Protein AF-A0A2U1PRV7-F1 (afdb_monomer_lite)

Foldseek 3Di:
DDDPCPDVVVVVVVVVVVVVVVVVVVVVVVVVVVVVVVVVVVVCVVCVVVVVVLVPDPDDVVSVVVVVVVVVVVVVVVVVVVVVVVVVVD

Secondary structure (DSSP, 8-state):
-------HHHHHHHHHHHHHHHHHHHHHHHHHHHHHHHHHHHHHHHHHHHHHHHHHS---HHHHHHHHHHHHHHHHHHHHHHHHHHHHT-

Structure (mmCIF, N/CA/C/O backbone):
data_AF-A0A2U1PRV7-F1
#
_entry.id   AF-A0A2U1PRV7-F1
#
loop_
_atom_site.group_PDB
_atom_site.id
_atom_site.type_symbol
_atom_site.label_atom_id
_atom_site.label_alt_id
_atom_site.label_comp_id
_atom_site.label_asym_id
_atom_site.label_entity_id
_atom_site.label_seq_id
_atom_site.pdbx_PDB_ins_code
_atom_site.Cartn_x
_atom_site.Cartn_y
_atom_site.Cartn_z
_atom_site.occupancy
_atom_site.B_iso_or_equiv
_atom_site.auth_seq_id
_atom_site.auth_comp_id
_atom_site.auth_asym_id
_atom_site.auth_atom_id
_atom_site.pdbx_PDB_model_num
ATOM 1 N N . MET A 1 1 ? 25.370 14.387 -47.544 1.00 40.19 1 MET A N 1
ATOM 2 C CA . MET A 1 1 ? 25.156 12.927 -47.555 1.00 40.19 1 MET A CA 1
ATOM 3 C C . MET A 1 1 ? 25.245 12.465 -46.121 1.00 40.19 1 MET A C 1
ATOM 5 O O . MET A 1 1 ? 26.335 12.405 -45.566 1.00 40.19 1 MET A O 1
ATOM 9 N N . ASP A 1 2 ? 24.077 12.280 -45.519 1.00 46.72 2 ASP A N 1
ATOM 10 C CA . ASP A 1 2 ? 23.907 11.810 -44.155 1.00 46.72 2 ASP A CA 1
ATOM 11 C C . ASP A 1 2 ? 24.352 10.358 -44.030 1.00 46.72 2 ASP A C 1
ATOM 13 O O . ASP A 1 2 ? 23.846 9.477 -44.721 1.00 46.72 2 ASP A O 1
ATOM 17 N N . THR A 1 3 ? 25.231 10.094 -43.076 1.00 46.41 3 THR A N 1
ATOM 18 C CA . THR A 1 3 ? 25.224 8.815 -42.371 1.00 46.41 3 THR A CA 1
ATOM 19 C C . THR A 1 3 ? 25.144 9.151 -40.899 1.00 46.41 3 THR A C 1
ATOM 21 O O . THR A 1 3 ? 26.161 9.364 -40.239 1.00 46.41 3 THR A O 1
ATOM 24 N N . MET A 1 4 ? 23.904 9.264 -40.413 1.00 47.75 4 MET A N 1
ATOM 25 C CA . MET A 1 4 ? 23.585 9.225 -38.994 1.00 47.75 4 MET A CA 1
ATOM 26 C C . MET A 1 4 ? 24.279 8.002 -38.401 1.00 47.75 4 MET A C 1
ATOM 28 O O . MET A 1 4 ? 23.862 6.865 -38.614 1.00 47.75 4 MET A O 1
ATOM 32 N N . ALA A 1 5 ? 25.364 8.237 -37.673 1.00 47.22 5 ALA A N 1
ATOM 33 C CA . ALA A 1 5 ? 25.944 7.250 -36.791 1.00 47.22 5 ALA A CA 1
ATOM 34 C C . ALA A 1 5 ? 25.003 7.091 -35.590 1.00 47.22 5 ALA A C 1
ATOM 36 O O . ALA A 1 5 ? 25.310 7.530 -34.489 1.00 47.22 5 ALA A O 1
ATOM 37 N N . THR A 1 6 ? 23.845 6.464 -35.793 1.00 60.03 6 THR A N 1
ATOM 38 C CA . THR A 1 6 ? 23.068 5.840 -34.721 1.00 60.03 6 THR A CA 1
ATOM 39 C C . THR A 1 6 ? 23.879 4.639 -34.242 1.00 60.03 6 THR A C 1
ATOM 41 O O . THR A 1 6 ? 23.650 3.491 -34.621 1.00 60.03 6 THR A O 1
ATOM 44 N N . LYS A 1 7 ? 24.937 4.922 -33.472 1.00 62.19 7 LYS A N 1
ATOM 45 C CA . LYS A 1 7 ? 25.849 3.913 -32.947 1.00 62.19 7 LYS A CA 1
ATOM 46 C C . LYS A 1 7 ? 25.050 3.022 -31.991 1.00 62.19 7 LYS A C 1
ATOM 48 O O . LYS A 1 7 ? 24.422 3.538 -31.069 1.00 62.19 7 LYS A O 1
ATOM 53 N N . PRO A 1 8 ? 25.124 1.687 -32.119 1.00 61.53 8 PRO A N 1
ATOM 54 C CA . PRO A 1 8 ? 24.500 0.752 -31.178 1.00 61.53 8 PRO A CA 1
ATOM 55 C C . PRO A 1 8 ? 24.830 1.047 -29.703 1.00 61.53 8 PRO A C 1
ATOM 57 O O . PRO A 1 8 ? 24.044 0.734 -28.812 1.00 61.53 8 PRO A O 1
ATOM 60 N N . ASN A 1 9 ? 25.974 1.684 -29.438 1.00 74.00 9 ASN A N 1
ATOM 61 C CA . ASN A 1 9 ? 26.371 2.128 -28.103 1.00 74.00 9 ASN A CA 1
ATOM 62 C C . ASN A 1 9 ? 25.468 3.221 -27.513 1.00 74.00 9 ASN A C 1
ATOM 64 O O . ASN A 1 9 ? 25.210 3.173 -26.314 1.00 74.00 9 ASN A O 1
ATOM 68 N N . ASP A 1 10 ? 24.941 4.142 -28.318 1.00 80.75 10 ASP A N 1
ATOM 69 C CA . ASP A 1 10 ? 24.091 5.235 -27.826 1.00 80.75 10 ASP A CA 1
ATOM 70 C C . ASP A 1 10 ? 22.707 4.708 -27.431 1.00 80.75 10 ASP A C 1
ATOM 72 O O . ASP A 1 10 ? 22.145 5.084 -26.399 1.00 80.75 10 ASP A O 1
ATOM 76 N N . VAL A 1 11 ? 22.194 3.735 -28.192 1.00 85.12 11 VAL A N 1
ATOM 77 C CA . VAL A 1 11 ? 20.965 3.003 -27.853 1.00 85.12 11 VAL A CA 1
ATOM 78 C C . VAL A 1 11 ? 21.158 2.192 -26.569 1.00 85.12 11 VAL A C 1
ATOM 80 O O . VAL A 1 11 ? 20.323 2.261 -25.668 1.00 85.12 11 VAL A O 1
ATOM 83 N N . ARG A 1 12 ? 22.281 1.470 -26.434 1.00 88.38 12 ARG A N 1
ATOM 84 C CA . ARG A 1 12 ? 22.599 0.705 -25.212 1.00 88.38 12 ARG A CA 1
ATOM 85 C C . ARG A 1 12 ? 22.727 1.606 -23.986 1.00 88.38 12 ARG A C 1
ATOM 87 O O . ARG A 1 12 ? 22.196 1.260 -22.934 1.00 88.38 12 ARG A O 1
ATOM 94 N N . LEU A 1 13 ? 23.386 2.757 -24.120 1.00 90.62 13 LEU A N 1
ATOM 95 C CA . LEU A 1 13 ? 23.524 3.734 -23.041 1.00 90.62 13 LEU A CA 1
ATOM 96 C C . LEU A 1 13 ? 22.159 4.295 -22.629 1.00 90.62 13 LEU A C 1
ATOM 98 O O . LEU A 1 13 ? 21.849 4.345 -21.442 1.00 90.62 13 LEU A O 1
ATOM 102 N N . THR A 1 14 ? 21.313 4.625 -23.605 1.00 92.75 14 THR A N 1
ATOM 103 C CA . THR A 1 14 ? 19.954 5.126 -23.358 1.00 92.75 14 THR A CA 1
ATOM 104 C C . THR A 1 14 ? 19.102 4.100 -22.608 1.00 92.75 14 THR A C 1
ATOM 106 O O . THR A 1 14 ? 18.419 4.447 -21.645 1.00 92.75 14 THR A O 1
ATOM 109 N N . ILE A 1 15 ? 19.166 2.823 -23.002 1.00 93.31 15 ILE A N 1
ATOM 110 C CA . ILE A 1 15 ? 18.453 1.736 -22.315 1.00 93.31 15 ILE A CA 1
ATOM 111 C C . ILE A 1 15 ? 18.962 1.584 -20.877 1.00 93.31 15 ILE A C 1
ATOM 113 O O . ILE A 1 15 ? 18.157 1.519 -19.951 1.00 93.31 15 ILE A O 1
ATOM 117 N N . LEU A 1 16 ? 20.283 1.579 -20.671 1.00 94.31 16 LEU A N 1
ATOM 118 C CA . LEU A 1 16 ? 20.875 1.478 -19.334 1.00 94.31 16 LEU A CA 1
ATOM 119 C C . LEU A 1 16 ? 20.468 2.646 -18.427 1.00 94.31 16 LEU A C 1
ATOM 121 O O . LEU A 1 16 ? 20.171 2.428 -17.253 1.00 94.31 16 LEU A O 1
ATOM 125 N N . MET A 1 17 ? 20.414 3.870 -18.958 1.00 94.94 17 MET A N 1
ATOM 126 C CA . MET A 1 17 ? 19.963 5.038 -18.199 1.00 94.94 17 MET A CA 1
ATOM 127 C C . MET A 1 17 ? 18.493 4.918 -17.788 1.00 94.94 17 MET A C 1
ATOM 129 O O . MET A 1 17 ? 18.184 5.121 -16.616 1.00 94.94 17 MET A O 1
ATOM 133 N N . ARG A 1 18 ? 17.606 4.509 -18.705 1.00 94.31 18 ARG A N 1
ATOM 134 C CA . ARG A 1 18 ? 16.178 4.307 -18.401 1.00 94.31 18 ARG A CA 1
ATOM 135 C C . ARG A 1 18 ? 15.956 3.220 -17.354 1.00 94.31 18 ARG A C 1
ATOM 137 O O . ARG A 1 18 ? 15.206 3.433 -16.408 1.00 94.31 18 ARG A O 1
ATOM 144 N N . LEU A 1 19 ? 16.653 2.088 -17.475 1.00 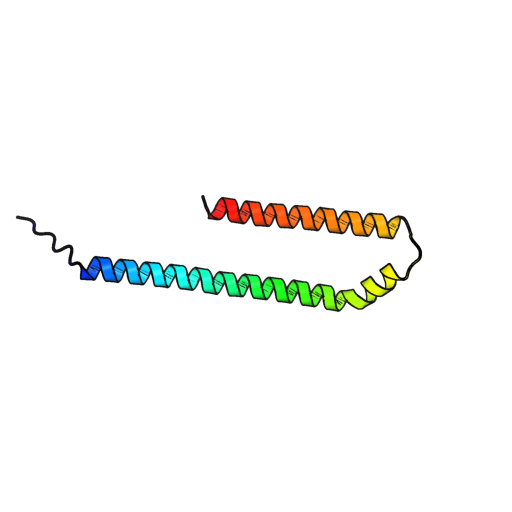96.44 19 LEU A N 1
ATOM 145 C CA . LEU A 1 19 ? 16.584 1.011 -16.482 1.00 96.44 19 LEU A CA 1
ATOM 146 C C . LEU A 1 19 ? 17.065 1.480 -15.104 1.00 96.44 19 LEU A C 1
ATOM 148 O O . LEU A 1 19 ? 16.475 1.125 -14.085 1.00 96.44 19 LEU A O 1
ATOM 152 N N . ARG A 1 20 ? 18.119 2.302 -15.060 1.00 96.12 20 ARG A N 1
ATOM 153 C CA . ARG A 1 20 ? 18.628 2.875 -13.809 1.00 96.12 20 ARG A CA 1
ATOM 154 C C . ARG A 1 20 ? 17.630 3.838 -13.169 1.00 96.12 20 ARG A C 1
ATOM 156 O O . ARG A 1 20 ? 17.509 3.846 -11.945 1.00 96.12 20 ARG A O 1
ATOM 163 N N . GLU A 1 21 ? 16.955 4.657 -13.962 1.00 95.12 21 GLU A N 1
ATOM 164 C CA . GLU A 1 21 ? 15.937 5.588 -13.474 1.00 95.12 21 GLU A CA 1
ATOM 165 C C . GLU A 1 21 ? 14.710 4.838 -12.945 1.00 95.12 21 GLU A C 1
ATOM 167 O O . GLU A 1 21 ? 14.280 5.073 -11.816 1.00 95.12 21 GLU A O 1
ATOM 172 N N . GLU A 1 22 ? 14.220 3.847 -13.693 1.00 94.69 22 GLU A N 1
ATOM 173 C CA . GLU A 1 22 ? 13.108 2.997 -13.264 1.00 94.69 22 GLU A CA 1
ATOM 174 C C . GLU A 1 22 ? 13.433 2.250 -11.960 1.00 94.69 22 GLU A C 1
ATOM 176 O O . GLU A 1 22 ? 12.597 2.173 -11.054 1.00 94.69 22 GLU A O 1
ATOM 181 N N . LEU A 1 23 ? 14.666 1.748 -11.826 1.00 96.12 23 LEU A N 1
ATOM 182 C CA . LEU A 1 23 ? 15.134 1.111 -10.598 1.00 96.12 23 LEU A CA 1
ATOM 183 C C . LEU A 1 23 ? 15.128 2.084 -9.410 1.00 96.12 23 LEU A C 1
ATOM 185 O O . LEU A 1 23 ? 14.648 1.716 -8.340 1.00 96.12 23 LEU A O 1
ATOM 189 N N . HIS A 1 24 ? 15.596 3.325 -9.586 1.00 96.31 24 HIS A N 1
ATOM 190 C CA . HIS A 1 24 ? 15.543 4.334 -8.518 1.00 96.31 24 HIS A CA 1
ATOM 191 C C . HIS A 1 24 ? 14.110 4.648 -8.094 1.00 96.31 24 HIS A C 1
ATOM 193 O O . HIS A 1 24 ? 13.826 4.703 -6.899 1.00 96.31 24 HIS A O 1
ATOM 199 N N . VAL A 1 25 ? 13.195 4.807 -9.055 1.00 95.25 25 VAL A N 1
ATOM 200 C CA . VAL A 1 25 ? 11.775 5.053 -8.763 1.00 95.25 25 VAL A CA 1
ATOM 201 C C . VAL A 1 25 ? 11.174 3.893 -7.967 1.00 95.25 25 VAL A C 1
ATOM 203 O O . VAL A 1 25 ? 10.431 4.121 -7.010 1.00 95.25 25 VAL A O 1
ATOM 206 N N . LYS A 1 26 ? 11.510 2.649 -8.324 1.00 92.88 26 LYS A N 1
ATOM 207 C CA . LYS A 1 26 ? 11.049 1.453 -7.605 1.00 92.88 26 LYS A CA 1
ATOM 208 C C . LYS A 1 26 ? 11.608 1.374 -6.183 1.00 92.88 26 LYS A C 1
ATOM 210 O O . LYS A 1 26 ? 10.848 1.062 -5.271 1.00 92.88 26 LYS A O 1
ATOM 215 N N . ILE A 1 27 ? 12.889 1.694 -5.983 1.00 95.19 27 ILE A N 1
ATOM 216 C CA . ILE A 1 27 ? 13.514 1.732 -4.650 1.00 95.19 27 ILE A CA 1
ATOM 217 C C . ILE A 1 27 ? 12.837 2.788 -3.773 1.00 95.19 27 ILE A C 1
ATOM 219 O O . ILE A 1 27 ? 12.360 2.460 -2.689 1.00 95.19 27 ILE A O 1
ATOM 223 N N . ALA A 1 28 ? 12.701 4.020 -4.270 1.00 94.75 28 ALA A N 1
ATOM 224 C CA . ALA A 1 28 ? 12.057 5.102 -3.527 1.00 94.75 28 ALA A CA 1
ATOM 225 C C . ALA A 1 28 ? 10.606 4.755 -3.149 1.00 94.75 28 ALA A C 1
ATOM 227 O O . ALA A 1 28 ? 10.151 5.035 -2.040 1.00 94.75 28 ALA A O 1
ATOM 228 N N . PHE A 1 29 ? 9.874 4.098 -4.051 1.00 92.06 29 PHE A N 1
ATOM 229 C CA . PHE A 1 29 ? 8.520 3.632 -3.764 1.00 92.06 29 PHE A CA 1
ATOM 230 C C . PHE A 1 29 ? 8.489 2.535 -2.688 1.00 92.06 29 PHE A C 1
ATOM 232 O O . PHE A 1 29 ? 7.650 2.583 -1.789 1.00 92.06 29 PHE A O 1
ATOM 239 N N . ALA A 1 30 ? 9.413 1.572 -2.736 1.00 92.94 30 ALA A N 1
ATOM 240 C CA . ALA A 1 30 ? 9.516 0.527 -1.719 1.00 92.94 30 ALA A CA 1
ATOM 241 C C . ALA A 1 30 ? 9.823 1.109 -0.327 1.00 92.94 30 ALA A C 1
ATOM 243 O O . ALA A 1 30 ? 9.211 0.698 0.658 1.00 92.94 30 ALA A O 1
ATOM 244 N N . GLU A 1 31 ? 10.700 2.112 -0.242 1.00 95.25 31 GLU A N 1
ATOM 245 C CA . GLU A 1 31 ? 10.995 2.828 1.006 1.00 95.25 31 GLU A CA 1
ATOM 246 C C . GLU A 1 31 ? 9.767 3.568 1.554 1.00 95.25 31 GLU A C 1
ATOM 248 O O . GLU A 1 31 ? 9.496 3.536 2.757 1.00 95.25 31 GLU A O 1
ATOM 253 N N . GLN A 1 32 ? 8.983 4.208 0.681 1.00 91.25 32 GLN A N 1
ATOM 254 C CA . GLN A 1 32 ? 7.730 4.859 1.075 1.00 91.25 32 GLN A CA 1
ATOM 255 C C . GLN A 1 32 ? 6.716 3.852 1.625 1.00 91.25 32 GLN A C 1
ATOM 257 O O . GLN A 1 32 ? 6.124 4.102 2.679 1.00 91.25 32 GLN A O 1
ATOM 262 N N . LEU A 1 33 ? 6.549 2.709 0.954 1.00 93.25 33 LEU A N 1
ATOM 263 C CA . LEU A 1 33 ? 5.649 1.648 1.397 1.00 93.25 33 LEU A CA 1
ATOM 264 C C . LEU A 1 33 ? 6.098 1.063 2.742 1.00 93.25 33 LEU A C 1
ATOM 266 O O . LEU A 1 33 ? 5.280 0.902 3.645 1.00 93.25 33 LEU A O 1
ATOM 270 N N . LEU A 1 34 ? 7.398 0.819 2.917 1.00 93.69 34 LEU A N 1
ATOM 271 C CA . LEU A 1 34 ? 7.954 0.334 4.179 1.00 93.69 34 LEU A CA 1
ATOM 272 C C . LEU A 1 34 ? 7.703 1.326 5.324 1.00 93.69 34 LEU A C 1
ATOM 274 O O . LEU A 1 34 ? 7.262 0.936 6.403 1.00 93.69 34 LEU A O 1
ATOM 278 N N . ASN A 1 35 ? 7.907 2.622 5.080 1.00 92.81 35 ASN A N 1
ATOM 279 C CA . ASN A 1 35 ? 7.614 3.672 6.058 1.00 92.81 35 ASN A CA 1
ATOM 280 C C . ASN A 1 35 ? 6.124 3.772 6.401 1.00 92.81 35 ASN A C 1
ATOM 282 O O . ASN A 1 35 ? 5.766 4.130 7.527 1.00 92.81 35 ASN A O 1
ATOM 286 N N . LEU A 1 36 ? 5.245 3.498 5.439 1.00 90.44 36 LEU A N 1
ATOM 287 C CA . LEU A 1 36 ? 3.808 3.450 5.672 1.00 90.44 36 LEU A CA 1
ATOM 288 C C . LEU A 1 36 ? 3.442 2.244 6.547 1.00 90.44 36 LEU A C 1
ATOM 290 O O . LEU A 1 36 ? 2.760 2.415 7.557 1.00 90.44 36 LEU A O 1
ATOM 294 N N . ILE A 1 37 ? 3.974 1.061 6.227 1.00 91.19 37 ILE A N 1
ATOM 295 C CA . ILE A 1 37 ? 3.794 -0.161 7.021 1.00 91.19 37 ILE A CA 1
ATOM 296 C C . ILE A 1 37 ? 4.290 0.056 8.451 1.00 91.19 37 ILE A C 1
ATOM 298 O O . ILE A 1 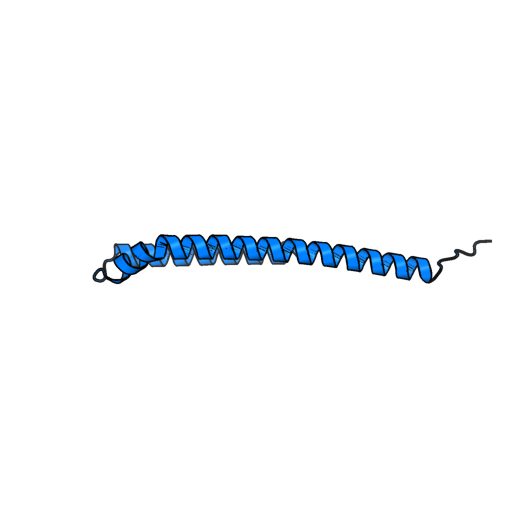37 ? 3.549 -0.211 9.392 1.00 91.19 37 ILE A O 1
ATOM 302 N N . HIS A 1 38 ? 5.490 0.610 8.646 1.00 91.69 38 HIS A N 1
ATOM 303 C CA . HIS A 1 38 ? 6.003 0.913 9.985 1.00 91.69 38 HIS A CA 1
ATOM 304 C C . HIS A 1 38 ? 5.076 1.844 10.771 1.00 91.69 38 HIS A C 1
ATOM 306 O O . HIS A 1 38 ? 4.813 1.591 11.948 1.00 91.69 38 HIS A O 1
ATOM 312 N N . ARG A 1 39 ? 4.536 2.891 10.134 1.00 89.19 39 ARG A N 1
ATOM 313 C CA . ARG A 1 39 ? 3.580 3.802 10.781 1.00 89.19 39 ARG A CA 1
ATOM 314 C C . ARG A 1 39 ? 2.290 3.093 11.185 1.00 89.19 39 ARG A C 1
ATOM 316 O O . ARG A 1 39 ? 1.819 3.310 12.302 1.00 89.19 39 ARG A O 1
ATOM 323 N N . PHE A 1 40 ? 1.739 2.242 10.322 1.00 84.12 40 PHE A N 1
ATOM 324 C CA . PHE A 1 40 ? 0.557 1.449 10.655 1.00 84.12 40 PHE A CA 1
ATOM 325 C C . PHE A 1 40 ? 0.838 0.466 11.789 1.00 84.12 40 PHE A C 1
ATOM 327 O O . PHE A 1 40 ? 0.115 0.470 12.783 1.00 84.12 40 PHE A O 1
ATOM 334 N N . THR A 1 41 ? 1.923 -0.302 11.704 1.00 86.56 41 THR A N 1
ATOM 335 C CA . THR A 1 41 ? 2.318 -1.261 12.742 1.00 86.56 41 THR A CA 1
ATOM 336 C C . THR A 1 41 ? 2.540 -0.577 14.086 1.00 86.56 41 THR A C 1
ATOM 338 O O . THR A 1 41 ? 2.083 -1.084 15.110 1.00 86.56 41 THR A O 1
ATOM 341 N N . HIS A 1 42 ? 3.185 0.593 14.100 1.00 87.56 42 HIS A N 1
ATOM 342 C CA . HIS A 1 42 ? 3.365 1.379 15.318 1.00 87.56 42 HIS A CA 1
ATOM 343 C C . HIS A 1 42 ? 2.020 1.811 15.909 1.00 87.56 42 HIS A C 1
ATOM 345 O O . HIS A 1 42 ? 1.791 1.595 17.094 1.00 87.56 42 HIS A O 1
ATOM 351 N N . ARG A 1 43 ? 1.110 2.374 15.098 1.00 81.25 43 ARG A N 1
ATOM 352 C CA . ARG A 1 43 ? -0.227 2.793 15.559 1.00 81.25 43 ARG A CA 1
ATOM 353 C C . ARG A 1 43 ? -1.040 1.625 16.113 1.00 81.25 43 ARG A C 1
ATOM 355 O O . ARG A 1 43 ? -1.609 1.734 17.193 1.00 81.25 43 ARG A O 1
ATOM 362 N N . VAL A 1 44 ? -1.053 0.496 15.410 1.00 79.44 44 VAL A N 1
ATOM 363 C CA . VAL A 1 44 ? -1.745 -0.718 15.868 1.00 79.44 44 VAL A CA 1
ATOM 364 C C . VAL A 1 44 ? -1.137 -1.220 17.176 1.00 79.44 44 VAL A C 1
ATOM 366 O O . VAL A 1 44 ? -1.867 -1.550 18.104 1.00 79.44 44 VAL A O 1
ATOM 369 N N . SER A 1 45 ? 0.193 -1.224 17.287 1.00 81.94 45 SER A N 1
ATOM 370 C CA . SER A 1 45 ? 0.884 -1.647 18.508 1.00 81.94 45 SER A CA 1
ATOM 371 C C . SER A 1 45 ? 0.603 -0.713 19.684 1.00 81.94 45 SER A C 1
ATOM 373 O O . SER A 1 45 ? 0.379 -1.199 20.789 1.00 81.94 45 SER A O 1
ATOM 375 N N . SER A 1 46 ? 0.562 0.605 19.457 1.00 84.38 46 SER A N 1
ATOM 376 C CA . SER A 1 46 ? 0.218 1.578 20.499 1.00 84.38 46 SER A CA 1
ATOM 377 C C . SER A 1 46 ? -1.237 1.466 20.943 1.00 84.38 46 SER A C 1
ATOM 379 O O . SER A 1 46 ? -1.500 1.627 22.124 1.00 84.38 46 SER A O 1
ATOM 381 N N . CYS A 1 47 ? -2.154 1.137 20.026 1.00 81.56 47 CYS A N 1
ATOM 382 C CA . CYS A 1 47 ? -3.579 0.970 20.324 1.00 81.56 47 CYS A CA 1
ATOM 383 C C . CYS A 1 47 ? -3.941 -0.439 20.819 1.00 81.56 47 CYS A C 1
ATOM 385 O O . CYS A 1 47 ? -5.087 -0.704 21.181 1.00 81.56 47 CYS A O 1
ATOM 387 N N . ARG A 1 48 ? -2.992 -1.383 20.810 1.00 80.38 48 ARG A N 1
ATOM 388 C CA . ARG A 1 48 ? -3.222 -2.783 21.191 1.00 80.38 48 ARG A CA 1
ATOM 389 C C . ARG A 1 48 ? -3.832 -2.929 22.595 1.00 80.38 48 ARG A C 1
ATOM 391 O O . ARG A 1 48 ? -4.743 -3.746 22.727 1.00 80.38 48 ARG A O 1
ATOM 398 N N . PRO A 1 49 ? -3.400 -2.190 23.635 1.00 79.25 49 PRO A N 1
ATOM 399 C CA . PRO A 1 49 ? -4.018 -2.280 24.955 1.00 79.25 49 PRO A CA 1
ATOM 400 C C . PRO A 1 49 ? -5.478 -1.815 24.954 1.00 79.25 49 PRO A C 1
ATOM 402 O O . PRO A 1 49 ? -6.311 -2.466 25.585 1.00 79.25 49 PRO A O 1
ATOM 405 N N . GLU A 1 50 ? -5.812 -0.728 24.246 1.00 80.19 50 GLU A N 1
ATOM 406 C CA . GLU A 1 50 ? -7.204 -0.288 24.118 1.00 80.19 50 GLU A CA 1
ATOM 407 C C . GLU A 1 50 ? -8.044 -1.277 23.309 1.00 80.19 50 GLU A C 1
ATOM 409 O O . GLU A 1 50 ? -9.158 -1.581 23.719 1.00 80.19 50 GLU A O 1
ATOM 414 N N . ILE A 1 51 ? -7.509 -1.841 22.221 1.00 75.69 51 ILE A N 1
ATOM 415 C CA . ILE A 1 51 ? -8.199 -2.863 21.417 1.00 75.69 51 ILE A CA 1
ATOM 416 C C . ILE A 1 51 ? -8.524 -4.096 22.271 1.00 75.69 51 ILE A C 1
ATOM 418 O O . ILE A 1 51 ? -9.645 -4.594 22.226 1.00 75.69 51 ILE A O 1
ATOM 422 N N . ILE A 1 52 ? -7.575 -4.563 23.0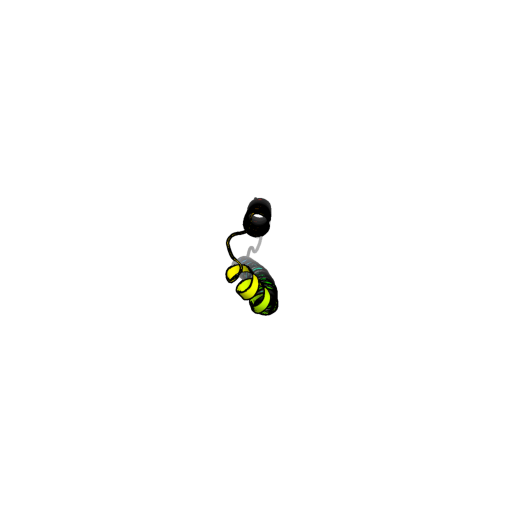91 1.00 78.50 52 ILE A N 1
ATOM 423 C CA . ILE A 1 52 ? -7.797 -5.690 24.011 1.00 78.50 52 ILE A CA 1
ATOM 424 C C . ILE A 1 52 ? -8.870 -5.338 25.048 1.00 78.50 52 ILE A C 1
ATOM 426 O O . ILE A 1 52 ? -9.743 -6.158 25.318 1.00 78.50 52 ILE A O 1
ATOM 430 N N . LYS A 1 53 ? -8.843 -4.119 25.605 1.00 79.81 53 LYS A N 1
ATOM 431 C CA . LYS A 1 53 ? -9.885 -3.656 26.534 1.00 79.81 53 LYS A CA 1
ATOM 432 C C . LYS A 1 53 ? -11.258 -3.632 25.868 1.00 79.81 53 LYS A C 1
ATOM 434 O O . LYS A 1 53 ? -12.203 -4.145 26.455 1.00 79.81 53 LYS A O 1
ATOM 439 N N . VAL A 1 54 ? -11.362 -3.095 24.654 1.00 74.50 54 VAL A N 1
ATOM 440 C CA . VAL A 1 54 ? -12.616 -3.052 23.890 1.00 74.50 54 VAL A CA 1
ATOM 441 C C . VAL A 1 54 ? -13.131 -4.461 23.601 1.00 74.50 54 VAL A C 1
ATOM 443 O O . VAL A 1 54 ? -14.295 -4.727 23.858 1.00 74.50 54 VAL A O 1
ATOM 446 N N . GLY A 1 55 ? -12.270 -5.386 23.166 1.00 71.12 55 GLY A N 1
ATOM 447 C CA . GLY A 1 55 ? -12.659 -6.782 22.927 1.00 71.12 55 GLY A CA 1
ATOM 448 C C . GLY A 1 55 ? -13.007 -7.579 24.191 1.00 71.12 55 GLY A C 1
ATOM 449 O O . GLY A 1 55 ? -13.588 -8.652 24.089 1.00 71.12 55 GLY A O 1
ATOM 450 N N . SER A 1 56 ? -12.645 -7.080 25.379 1.00 78.38 56 SER A N 1
ATOM 451 C CA . SER A 1 56 ? -13.026 -7.678 26.667 1.00 78.38 56 SER A CA 1
ATOM 452 C C . SER A 1 56 ? -14.339 -7.135 27.238 1.00 78.38 56 SER A C 1
ATOM 454 O O . SER A 1 56 ? -14.838 -7.670 28.229 1.00 78.38 56 SER A O 1
ATOM 456 N N . LEU A 1 57 ? -14.886 -6.063 26.652 1.00 78.56 57 LEU A N 1
ATOM 457 C CA . LEU A 1 57 ? -16.192 -5.541 27.037 1.00 78.56 57 LEU A CA 1
ATOM 458 C C . LEU A 1 57 ? -17.296 -6.456 26.480 1.00 78.56 57 LEU A C 1
ATOM 460 O O . LEU A 1 57 ? -17.145 -6.979 25.378 1.00 78.56 57 LEU A O 1
ATOM 464 N N . PRO A 1 58 ? -18.405 -6.649 27.214 1.00 78.31 58 PRO A N 1
ATOM 465 C CA . PRO A 1 58 ? -19.575 -7.331 26.673 1.00 78.31 58 PRO A CA 1
ATOM 466 C C . PRO A 1 58 ? -20.115 -6.575 25.454 1.00 78.31 58 PRO A C 1
ATOM 468 O O . PRO A 1 58 ? -20.025 -5.343 25.412 1.00 78.31 58 PRO A O 1
ATOM 471 N N . ASP A 1 59 ? -20.680 -7.316 24.496 1.00 76.00 59 ASP A N 1
ATOM 472 C CA . ASP A 1 59 ? -21.191 -6.779 23.232 1.00 76.00 59 ASP A CA 1
ATOM 473 C C . ASP A 1 59 ? -22.053 -5.536 23.479 1.00 76.00 59 ASP A C 1
ATOM 475 O O . ASP A 1 59 ? -23.101 -5.581 24.131 1.00 76.00 59 ASP A O 1
ATOM 479 N N . HIS A 1 60 ? -21.565 -4.396 22.990 1.00 75.56 60 HIS A N 1
ATOM 480 C CA . HIS A 1 60 ? -22.221 -3.108 23.136 1.00 75.56 60 HIS A CA 1
ATOM 481 C C . HIS A 1 60 ? -22.410 -2.493 21.746 1.00 75.56 60 HIS A C 1
ATOM 483 O O . HIS A 1 60 ? -21.433 -2.393 21.003 1.00 75.56 60 HIS A O 1
ATOM 489 N N . PRO A 1 61 ? -23.599 -1.962 21.404 1.00 78.12 61 PRO A N 1
ATOM 490 C CA . PRO A 1 61 ? -23.879 -1.408 20.072 1.00 78.12 61 PRO A CA 1
ATOM 491 C C . PRO A 1 61 ? -22.894 -0.321 19.605 1.00 78.12 61 PRO A C 1
ATOM 493 O O . PRO A 1 61 ? -22.684 -0.115 18.413 1.00 78.12 61 PRO A O 1
ATOM 496 N N . ILE A 1 62 ? -22.276 0.393 20.551 1.00 79.19 62 ILE A N 1
ATOM 497 C CA . ILE A 1 62 ? -21.234 1.400 20.274 1.00 79.19 62 ILE A CA 1
ATOM 498 C C . ILE A 1 62 ? -19.941 0.753 19.752 1.00 79.19 62 ILE A C 1
ATOM 500 O O . ILE A 1 62 ? -19.291 1.330 18.884 1.00 79.19 62 ILE A O 1
ATOM 504 N N . ILE A 1 63 ? -19.573 -0.428 20.256 1.00 75.94 63 ILE A N 1
ATOM 505 C CA . ILE A 1 63 ? -18.389 -1.172 19.807 1.00 75.94 63 ILE A CA 1
ATOM 506 C C . ILE A 1 63 ? -18.613 -1.665 18.375 1.00 75.94 63 ILE A C 1
ATOM 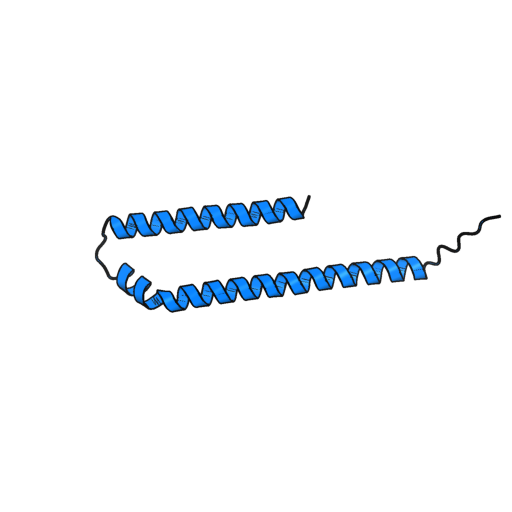508 O O . ILE A 1 63 ? -17.759 -1.428 17.521 1.00 75.94 63 ILE A O 1
ATOM 512 N N . ASP A 1 64 ? -19.790 -2.227 18.084 1.00 76.25 64 ASP A N 1
ATOM 513 C CA . ASP A 1 64 ? -20.163 -2.674 16.735 1.00 76.25 64 ASP A CA 1
ATOM 514 C C . ASP A 1 64 ? -20.179 -1.518 15.731 1.00 76.25 64 ASP A C 1
ATOM 516 O O . ASP A 1 64 ? -19.610 -1.611 14.644 1.00 76.25 64 ASP A O 1
ATOM 520 N N . CYS A 1 65 ? -20.778 -0.388 16.114 1.00 79.19 65 CYS A N 1
ATOM 521 C CA . CYS A 1 65 ? -20.809 0.814 15.286 1.00 79.19 65 CYS A CA 1
ATOM 522 C C . CYS A 1 65 ? -19.394 1.364 15.027 1.00 79.19 65 CYS A C 1
ATOM 524 O O . CYS A 1 65 ? -19.059 1.745 13.900 1.00 79.19 65 CYS A O 1
ATOM 526 N N . GLY A 1 66 ? -18.535 1.360 16.051 1.00 78.50 66 GLY A N 1
ATOM 527 C CA . GLY A 1 66 ? -17.131 1.746 15.931 1.00 78.50 66 GLY A CA 1
ATOM 528 C C . GLY A 1 66 ? -16.362 0.841 14.968 1.00 78.50 66 GLY A C 1
ATOM 529 O O . GLY A 1 66 ? -15.692 1.341 14.063 1.00 78.50 66 GLY A O 1
ATOM 530 N N . LEU A 1 67 ? -16.510 -0.479 15.105 1.00 78.69 67 LEU A N 1
ATOM 531 C CA . LEU A 1 67 ? -15.869 -1.463 14.231 1.00 78.69 67 LEU A CA 1
ATOM 532 C C . LEU A 1 67 ? -16.321 -1.290 12.775 1.00 78.69 67 LEU A C 1
ATOM 534 O O . LEU A 1 67 ? -15.491 -1.188 11.871 1.00 78.69 67 LEU A O 1
ATOM 538 N N . GLN A 1 68 ? -17.630 -1.158 12.555 1.00 80.12 68 GLN A N 1
ATOM 539 C CA . GLN A 1 68 ? -18.210 -0.973 11.227 1.00 80.12 68 GLN A CA 1
ATOM 540 C C . GLN A 1 68 ? -17.731 0.332 10.570 1.00 80.12 68 GLN A C 1
ATOM 542 O O . GLN A 1 68 ? -17.447 0.365 9.370 1.00 80.12 68 GLN A O 1
ATOM 547 N N . THR A 1 69 ? -17.576 1.402 11.355 1.00 79.19 69 THR A N 1
ATOM 548 C CA . THR A 1 69 ? -17.032 2.682 10.878 1.00 79.19 69 THR A CA 1
ATOM 549 C C . THR A 1 69 ? -15.574 2.539 10.436 1.00 79.19 69 THR A C 1
ATOM 551 O O . THR A 1 69 ? -15.218 2.980 9.341 1.00 79.19 69 THR A O 1
ATOM 554 N N . VAL A 1 70 ? -14.737 1.870 11.235 1.00 79.94 70 VAL A N 1
ATOM 555 C CA . VAL A 1 70 ? -13.323 1.621 10.901 1.00 79.94 70 VAL A CA 1
ATOM 556 C C . VAL A 1 70 ? -13.186 0.771 9.634 1.00 79.94 70 VAL A C 1
ATOM 558 O O . VAL A 1 70 ? -12.360 1.076 8.768 1.00 79.94 70 VAL A O 1
ATOM 561 N N . GLU A 1 71 ? -14.014 -0.262 9.475 1.00 79.94 71 GLU A N 1
ATOM 562 C CA . GLU A 1 71 ? -14.037 -1.083 8.261 1.00 79.94 71 GLU A CA 1
ATOM 563 C C . GLU A 1 71 ? -14.449 -0.292 7.013 1.00 79.94 71 GLU A C 1
ATOM 565 O O . GLU A 1 71 ? -13.899 -0.509 5.927 1.00 79.94 71 GLU A O 1
ATOM 570 N N . MET A 1 72 ? -15.427 0.611 7.139 1.00 81.88 72 MET A N 1
ATOM 571 C CA . MET A 1 72 ? -15.859 1.468 6.033 1.00 81.88 72 MET A CA 1
ATOM 572 C C . MET A 1 72 ? -14.756 2.443 5.615 1.00 81.88 72 MET A C 1
ATOM 574 O O . MET A 1 72 ? -14.478 2.558 4.419 1.00 81.88 72 MET A O 1
ATOM 578 N N . MET A 1 73 ? -14.087 3.087 6.577 1.00 84.56 73 MET A N 1
ATOM 579 C CA . MET A 1 73 ? -12.965 3.992 6.298 1.00 84.56 73 MET A CA 1
ATOM 580 C C . MET A 1 73 ? -11.799 3.252 5.636 1.00 84.56 73 MET A C 1
ATOM 582 O O . MET A 1 73 ? -11.306 3.688 4.602 1.00 84.56 73 MET A O 1
ATOM 586 N N . THR A 1 74 ? -11.434 2.075 6.152 1.00 82.06 74 THR A N 1
ATOM 587 C CA . THR A 1 74 ? -10.349 1.259 5.584 1.00 82.06 74 THR A CA 1
ATOM 588 C C . THR A 1 74 ? -10.659 0.838 4.143 1.00 82.06 74 THR A C 1
ATOM 590 O O . THR A 1 74 ? -9.793 0.891 3.272 1.00 82.06 74 THR A O 1
ATOM 593 N N 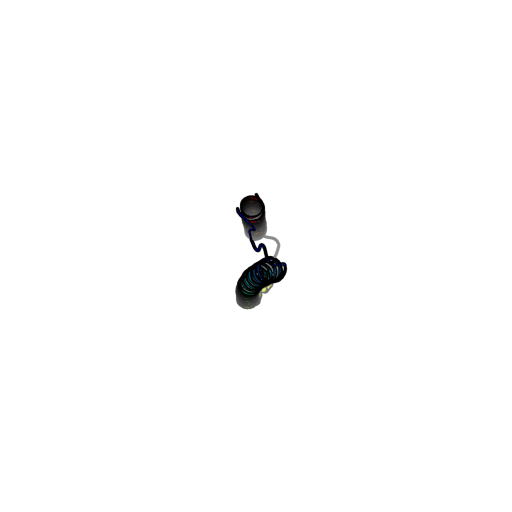. ARG A 1 75 ? -11.912 0.459 3.845 1.00 82.25 75 ARG A N 1
ATOM 594 C CA . ARG A 1 75 ? -12.349 0.167 2.468 1.00 82.25 75 ARG A CA 1
ATOM 595 C C . ARG A 1 75 ? -12.275 1.385 1.552 1.00 82.25 75 ARG A C 1
ATOM 597 O O . ARG A 1 75 ? -11.893 1.235 0.391 1.00 82.25 75 ARG A O 1
ATOM 604 N N . ALA A 1 76 ? -12.647 2.562 2.048 1.00 83.88 76 ALA A N 1
ATOM 605 C CA . ALA A 1 76 ? -12.551 3.800 1.285 1.00 83.88 76 ALA A CA 1
ATOM 606 C C . ALA A 1 76 ? -11.088 4.142 0.959 1.00 83.88 76 ALA A C 1
ATOM 608 O O . ALA A 1 76 ? -10.781 4.404 -0.205 1.00 83.88 76 ALA A O 1
ATOM 609 N N . ASP A 1 77 ? -10.193 4.040 1.942 1.00 80.88 77 ASP A N 1
ATOM 610 C CA . ASP A 1 77 ? -8.758 4.286 1.772 1.00 80.88 77 ASP A CA 1
ATOM 611 C C . ASP A 1 77 ? -8.139 3.315 0.757 1.00 80.88 77 ASP A C 1
ATOM 613 O O . ASP A 1 77 ? -7.528 3.754 -0.216 1.00 80.88 77 ASP A O 1
ATOM 617 N N . MET A 1 78 ? -8.405 2.007 0.880 1.00 80.44 78 MET A N 1
ATOM 618 C CA . MET A 1 78 ? -7.935 1.007 -0.093 1.00 80.44 78 MET A CA 1
ATOM 619 C C . MET A 1 78 ? -8.429 1.292 -1.516 1.00 80.44 78 MET A C 1
ATOM 621 O O . MET A 1 78 ? -7.701 1.103 -2.492 1.00 80.44 78 MET A O 1
ATOM 625 N N . ARG A 1 79 ? -9.683 1.736 -1.664 1.00 83.75 79 ARG A N 1
ATOM 626 C CA . ARG A 1 79 ? -10.230 2.105 -2.974 1.00 83.75 79 ARG A CA 1
ATOM 627 C C . ARG A 1 79 ? -9.512 3.326 -3.543 1.00 83.75 79 ARG A C 1
ATOM 629 O O . ARG A 1 79 ? -9.259 3.362 -4.745 1.00 83.75 79 ARG A O 1
ATOM 636 N N . ASN A 1 80 ? -9.179 4.297 -2.701 1.00 80.19 80 ASN A N 1
ATOM 637 C CA . ASN A 1 80 ? -8.434 5.480 -3.108 1.00 80.19 80 ASN A CA 1
ATOM 638 C C . ASN A 1 80 ? -7.009 5.132 -3.547 1.00 80.19 80 ASN A C 1
ATOM 640 O O . ASN A 1 80 ? -6.596 5.560 -4.622 1.00 80.19 80 ASN A O 1
ATOM 644 N N . ASP A 1 81 ? -6.306 4.292 -2.789 1.00 75.06 81 ASP A N 1
ATOM 645 C CA . ASP A 1 81 ? -4.964 3.822 -3.147 1.00 75.06 81 ASP A CA 1
ATOM 646 C C . ASP A 1 81 ? -4.973 3.044 -4.471 1.00 75.06 81 ASP A C 1
ATOM 648 O O . ASP A 1 81 ? -4.138 3.283 -5.348 1.00 75.06 81 ASP A O 1
ATOM 652 N N . ASN A 1 82 ? -5.971 2.178 -4.677 1.00 74.12 82 ASN A N 1
ATOM 653 C CA . ASN A 1 82 ? -6.162 1.475 -5.947 1.00 74.12 82 ASN A CA 1
ATOM 654 C C . ASN A 1 82 ? -6.446 2.435 -7.110 1.00 74.12 82 ASN A C 1
ATOM 656 O O . ASN A 1 82 ? -5.895 2.268 -8.198 1.00 74.12 82 ASN A O 1
ATOM 660 N N . ASN A 1 83 ? -7.278 3.457 -6.899 1.00 78.56 83 ASN A N 1
ATOM 661 C CA . ASN A 1 83 ? -7.548 4.473 -7.916 1.00 78.56 83 ASN A CA 1
ATOM 662 C C . ASN A 1 83 ? -6.287 5.279 -8.256 1.00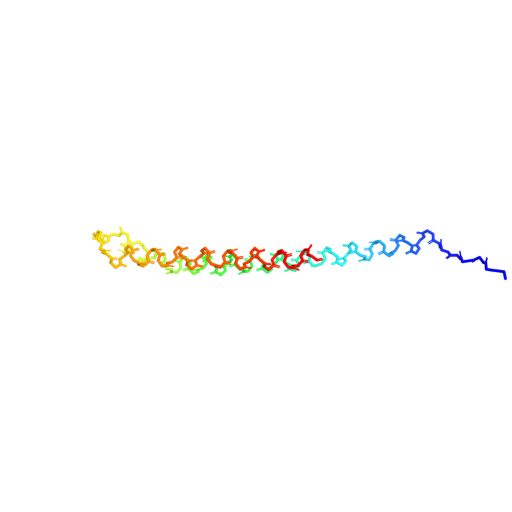 78.56 83 ASN A C 1
ATOM 664 O O . ASN A 1 83 ? -6.048 5.569 -9.428 1.00 78.56 83 ASN A O 1
ATOM 668 N N . LEU A 1 84 ? -5.465 5.605 -7.256 1.00 74.81 84 LEU A N 1
ATOM 669 C CA . LEU A 1 84 ? -4.199 6.310 -7.439 1.00 74.81 84 LEU A CA 1
ATOM 670 C C . LEU A 1 84 ? -3.201 5.461 -8.245 1.00 74.81 84 LEU A C 1
ATOM 672 O O . LEU A 1 84 ? -2.572 5.956 -9.179 1.00 74.81 84 LEU A O 1
ATOM 676 N N . MET A 1 85 ? -3.111 4.164 -7.937 1.00 78.00 85 MET A N 1
ATOM 677 C CA . MET A 1 85 ? -2.344 3.179 -8.710 1.00 78.00 85 MET A CA 1
ATOM 678 C C . MET A 1 85 ? -2.817 3.099 -10.166 1.00 78.00 85 MET A C 1
ATOM 680 O O . MET A 1 85 ? -1.999 3.140 -11.084 1.00 78.00 85 MET A O 1
ATOM 684 N N . LEU A 1 86 ? -4.130 3.019 -10.399 1.00 78.31 86 LEU A N 1
ATOM 685 C CA . LEU A 1 86 ? -4.704 2.983 -11.747 1.00 78.31 86 LEU A CA 1
ATOM 686 C C . LEU A 1 86 ? -4.444 4.277 -12.527 1.00 78.31 86 LEU A C 1
ATOM 688 O O . LEU A 1 86 ? -4.172 4.213 -13.722 1.00 78.31 86 LEU A O 1
ATOM 692 N N . ALA A 1 87 ? -4.509 5.438 -11.872 1.00 71.25 87 ALA A N 1
ATOM 693 C CA . ALA A 1 87 ? -4.206 6.725 -12.493 1.00 71.25 87 ALA A CA 1
ATOM 694 C C . ALA A 1 87 ? -2.724 6.860 -12.876 1.00 71.25 87 ALA A C 1
ATOM 696 O O . ALA A 1 87 ? -2.418 7.481 -13.885 1.00 71.25 87 ALA A O 1
ATOM 697 N N . ARG A 1 88 ? -1.813 6.258 -12.100 1.00 71.81 88 ARG A N 1
ATOM 698 C CA . ARG A 1 88 ? -0.368 6.245 -12.381 1.00 71.81 88 ARG A CA 1
ATOM 699 C C . ARG A 1 88 ? 0.023 5.314 -13.536 1.00 71.81 88 ARG A C 1
ATOM 701 O O . ARG A 1 88 ? 1.041 5.550 -14.175 1.00 71.81 88 ARG A O 1
ATOM 708 N N . ASN A 1 89 ? -0.747 4.250 -13.762 1.00 69.69 89 ASN A N 1
ATOM 709 C CA . ASN A 1 89 ? -0.480 3.237 -14.790 1.00 69.69 89 ASN A CA 1
ATOM 710 C C . ASN A 1 89 ? -1.209 3.504 -16.126 1.00 69.69 89 ASN A C 1
ATOM 712 O O . ASN A 1 89 ? -1.147 2.660 -17.021 1.00 69.69 89 ASN A O 1
ATOM 716 N N . LYS A 1 90 ? -1.923 4.630 -16.242 1.00 53.59 90 LYS A N 1
ATOM 717 C CA . LYS A 1 90 ? -2.467 5.162 -17.502 1.00 53.59 90 LYS A CA 1
ATOM 718 C C . LYS A 1 90 ? -1.474 6.120 -18.144 1.00 53.59 90 LYS A C 1
ATOM 720 O O . LYS A 1 90 ? -1.444 6.132 -19.392 1.00 53.59 90 LYS A O 1
#

Organism: Artemisia annua (NCBI:txid35608)

Sequence (90 aa):
MDTMATKPNDVRLTILMRLREELHVKIAFAEQLLNLIHRFTHRVSSCRPEIIKVGSLPDHPIIDCGLQTVEMMTRADMRNDNNLMLARNK

pLDDT: mean 80.78, std 12.3, range [40.19, 96.44]

Radius of gyration: 24.46 Å; chains: 1; bounding box: 50×21×75 Å